Protein AF-A0A978TI75-F1 (afdb_monomer_lite)

Sequence (143 aa):
MVERLVSRQGTFMVGRLWVGAIASWILGGALGSVAQAQDVCTYNPDLGPNPLGMRAFITLTETTAGTTVLFEQLPTLVGGAAEQPVTLTIYREMIFYGLGVQATREFLAAHADYYQELVGYPDPEGFGPVDAVLSCSAESPLP

Foldseek 3Di:
DDDDDDDDDDDDDDDDDDPDDDDDDDDPDPPPPPPFFKKKKWFDVVLDDAPLDDFWIWMWIQDPQAIKIKIWGHWDWDDDPVDDIDTDIDIAIDGDGPYHPVRVLVVQVVCQVVQCVRSVHDDPVTCVVVSSRMDIDRDDPDD

Structure (mmCIF, N/CA/C/O backbone):
data_AF-A0A978TI75-F1
#
_entry.id   AF-A0A978TI75-F1
#
loop_
_atom_site.group_PDB
_atom_site.id
_atom_site.type_symbol
_atom_site.label_atom_id
_atom_site.label_alt_id
_atom_site.label_comp_id
_atom_site.label_asym_id
_atom_site.label_entity_id
_atom_site.label_seq_id
_atom_site.pdbx_PDB_ins_code
_atom_site.Cartn_x
_atom_site.Cartn_y
_atom_site.Cartn_z
_atom_site.occupancy
_atom_site.B_iso_or_equiv
_atom_site.auth_seq_id
_atom_site.auth_comp_id
_atom_site.auth_asym_id
_atom_site.auth_atom_id
_atom_site.pdbx_PDB_model_num
ATOM 1 N N . MET A 1 1 ? -58.275 -27.293 -2.514 1.00 46.84 1 MET A N 1
ATOM 2 C CA . MET A 1 1 ? -57.626 -27.450 -1.195 1.00 46.84 1 MET A CA 1
ATOM 3 C C . MET A 1 1 ? -57.537 -26.046 -0.603 1.00 46.84 1 MET A C 1
ATOM 5 O O . MET A 1 1 ? -56.760 -25.275 -1.132 1.00 46.84 1 MET A O 1
ATOM 9 N N . VAL A 1 2 ? -58.414 -25.524 0.268 1.00 42.72 2 VAL A N 1
ATOM 10 C CA . VAL A 1 2 ? -58.998 -26.060 1.523 1.00 42.72 2 VAL A CA 1
ATOM 11 C C . VAL A 1 2 ? -57.859 -26.688 2.336 1.00 42.72 2 VAL A C 1
ATOM 13 O O . VAL A 1 2 ? -57.300 -27.667 1.864 1.00 42.72 2 VAL A O 1
ATOM 16 N N . GLU A 1 3 ? -57.373 -26.123 3.450 1.00 38.44 3 GLU A N 1
ATOM 17 C CA . GLU A 1 3 ? -58.126 -25.873 4.685 1.00 38.44 3 GLU A CA 1
ATOM 18 C C . GLU A 1 3 ? -57.293 -25.099 5.755 1.00 38.44 3 GLU A C 1
ATOM 20 O O . GLU A 1 3 ? -56.109 -25.384 5.873 1.00 38.44 3 GLU A O 1
ATOM 25 N N . ARG A 1 4 ? -57.949 -24.184 6.517 1.00 47.84 4 ARG A N 1
ATOM 26 C CA . ARG A 1 4 ? -57.883 -23.873 7.990 1.00 47.84 4 ARG A CA 1
ATOM 27 C C . ARG A 1 4 ? -56.514 -23.722 8.718 1.00 47.84 4 ARG A C 1
ATOM 29 O O . ARG A 1 4 ? -55.554 -24.380 8.380 1.00 47.84 4 ARG A O 1
ATOM 36 N N . LEU A 1 5 ? -56.326 -23.018 9.847 1.00 50.88 5 LEU A N 1
ATOM 37 C CA . LEU A 1 5 ? -57.040 -22.092 10.755 1.00 50.88 5 LEU A CA 1
ATOM 38 C C . LEU A 1 5 ? -56.029 -21.709 11.878 1.00 50.88 5 LEU A C 1
ATOM 40 O O . LEU A 1 5 ? -54.996 -22.356 12.018 1.00 50.88 5 LEU A O 1
ATOM 44 N N . VAL A 1 6 ? -56.456 -20.802 12.773 1.00 52.59 6 VAL A N 1
ATOM 45 C CA . VAL A 1 6 ? -56.031 -20.630 14.189 1.00 52.59 6 VAL A CA 1
ATOM 46 C C . VAL A 1 6 ? -54.869 -19.639 14.384 1.00 52.59 6 VAL A C 1
ATOM 48 O O . VAL A 1 6 ? -53.717 -19.946 14.130 1.00 52.59 6 VAL A O 1
ATOM 51 N N . SER A 1 7 ? -55.130 -18.363 14.692 1.00 50.19 7 SER A N 1
ATOM 52 C CA . SER A 1 7 ? -55.627 -17.795 15.967 1.00 50.19 7 SER A CA 1
ATOM 53 C C . SER A 1 7 ? -54.655 -17.949 17.140 1.00 50.19 7 SER A C 1
ATOM 55 O O . SER A 1 7 ? -54.567 -19.008 17.753 1.00 50.19 7 SER A O 1
ATOM 57 N N . ARG A 1 8 ? -54.027 -16.838 17.538 1.00 55.25 8 ARG A N 1
ATOM 58 C CA . ARG A 1 8 ? -53.815 -16.528 18.956 1.00 55.25 8 ARG A CA 1
ATOM 59 C C . ARG A 1 8 ? -53.763 -15.018 19.161 1.00 55.25 8 ARG A C 1
ATOM 61 O O . ARG A 1 8 ? -52.828 -14.340 18.754 1.00 55.25 8 ARG A O 1
ATOM 68 N N . GLN A 1 9 ? -54.825 -14.526 19.790 1.00 51.22 9 GLN A N 1
ATOM 69 C CA . GLN A 1 9 ? -54.861 -13.253 20.491 1.00 51.22 9 GLN A CA 1
ATOM 70 C C . GLN A 1 9 ? -53.898 -13.292 21.683 1.00 51.22 9 GLN A C 1
ATOM 72 O O . GLN A 1 9 ? -53.776 -14.315 22.358 1.00 51.22 9 GLN A O 1
ATOM 77 N N . GLY A 1 10 ? -53.277 -12.150 21.960 1.00 45.97 10 GLY A N 1
ATOM 78 C CA . GLY A 1 10 ? -52.500 -11.882 23.164 1.00 45.97 10 GLY A CA 1
ATOM 79 C C . GLY A 1 10 ? -52.575 -10.398 23.500 1.00 45.97 10 GLY A C 1
ATOM 80 O O . GLY A 1 10 ? -51.684 -9.632 23.161 1.00 45.97 10 GLY A O 1
ATOM 81 N N . THR A 1 11 ? -53.697 -10.011 24.101 1.00 49.22 11 THR A N 1
ATOM 82 C CA . THR A 1 11 ? -53.950 -8.740 24.800 1.00 49.22 11 THR A CA 1
ATOM 83 C C . THR A 1 11 ? -53.079 -8.633 26.065 1.00 49.22 11 THR A C 1
ATOM 85 O O . THR A 1 11 ? -52.618 -9.668 26.538 1.00 49.22 11 THR A O 1
ATOM 88 N N . PHE A 1 12 ? -52.989 -7.417 26.639 1.00 41.19 12 PHE A N 1
ATOM 89 C CA . PHE A 1 12 ? -52.447 -6.981 27.955 1.00 41.19 12 PHE A CA 1
ATOM 90 C C . PHE A 1 12 ? -51.089 -6.247 27.850 1.00 41.19 12 PHE A C 1
ATOM 92 O O . PHE A 1 12 ? -50.184 -6.737 27.201 1.00 41.19 12 PHE A O 1
ATOM 99 N N . MET A 1 13 ? -50.835 -5.065 28.428 1.00 41.03 13 MET A N 1
ATOM 100 C CA . MET A 1 13 ? -51.541 -4.216 29.394 1.00 41.03 13 MET A CA 1
ATOM 101 C C . MET A 1 13 ? -51.239 -2.738 29.122 1.00 41.03 13 MET A C 1
ATOM 103 O O . MET A 1 13 ? -50.124 -2.353 28.784 1.00 41.03 13 MET A O 1
ATOM 107 N N . VAL A 1 14 ? -52.257 -1.922 29.373 1.00 48.59 14 VAL A N 1
ATOM 108 C CA . VAL A 1 14 ? -52.191 -0.481 29.607 1.00 48.59 14 VAL A CA 1
ATOM 109 C C . VAL A 1 14 ? -51.529 -0.221 30.964 1.00 48.59 14 VAL A C 1
ATOM 111 O O . VAL A 1 14 ? -51.863 -0.891 31.938 1.00 48.59 14 VAL A O 1
ATOM 114 N N . GLY A 1 15 ? -50.701 0.822 31.056 1.00 39.47 15 GLY A N 1
ATOM 115 C CA . GLY A 1 15 ? -50.556 1.574 32.305 1.00 39.47 15 GLY A CA 1
ATOM 116 C C . GLY A 1 15 ? -49.127 1.813 32.777 1.00 39.47 15 GLY A C 1
ATOM 117 O O . GLY A 1 15 ? -48.525 0.959 33.414 1.00 39.47 15 GLY A O 1
ATOM 118 N N . ARG A 1 16 ? -48.648 3.046 32.601 1.00 47.28 16 ARG A N 1
ATOM 119 C CA . ARG A 1 16 ? -48.525 4.040 33.686 1.00 47.28 16 ARG A CA 1
ATOM 120 C C . ARG A 1 16 ? -47.673 5.209 33.198 1.00 47.28 16 ARG A C 1
ATOM 122 O O . ARG A 1 16 ? -46.467 5.079 33.023 1.00 47.28 16 ARG A O 1
ATOM 129 N N . LEU A 1 17 ? -48.323 6.364 33.042 1.00 44.59 17 LEU A N 1
ATOM 130 C CA . LEU A 1 17 ? -47.648 7.653 33.119 1.00 44.59 17 LEU A CA 1
ATOM 131 C C . LEU A 1 17 ? -46.986 7.759 34.497 1.00 44.59 17 LEU A C 1
ATOM 133 O O . LEU A 1 17 ? -47.676 7.735 35.515 1.00 44.59 17 LEU A O 1
ATOM 137 N N . TRP A 1 18 ? -45.669 7.925 34.512 1.00 43.59 18 TRP A N 1
ATOM 138 C CA . TRP A 1 18 ? -44.958 8.551 35.617 1.00 43.59 18 TRP A CA 1
ATOM 139 C C . TRP A 1 18 ? -44.464 9.908 35.129 1.00 43.59 18 TRP A C 1
ATOM 141 O O . TRP A 1 18 ? -43.503 10.004 34.372 1.00 43.59 18 TRP A O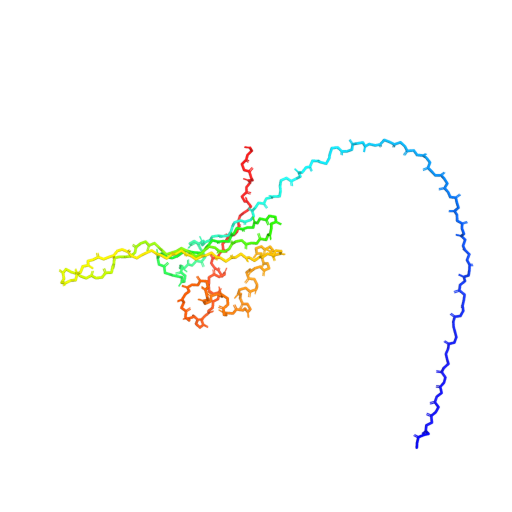 1
ATOM 151 N N . VAL A 1 19 ? -45.160 10.963 35.554 1.00 48.91 19 VAL A N 1
ATOM 152 C CA . VAL A 1 19 ? -44.649 12.333 35.505 1.00 48.91 19 VAL A CA 1
ATOM 153 C C . VAL A 1 19 ? -43.714 12.472 36.703 1.00 48.91 19 VAL A C 1
ATOM 155 O O . VAL A 1 19 ? -44.149 12.750 37.816 1.00 48.91 19 VAL A O 1
ATOM 158 N N . GLY A 1 20 ? -42.435 12.178 36.484 1.00 42.88 20 GLY A N 1
ATOM 159 C CA . GLY A 1 20 ? -41.361 12.421 37.441 1.00 42.88 20 GLY A CA 1
ATOM 160 C C . GLY A 1 20 ? -40.553 13.630 36.997 1.00 42.88 20 GLY A C 1
ATOM 161 O O . GLY A 1 20 ? -39.662 13.504 36.163 1.00 42.88 20 GLY A O 1
ATOM 162 N N . ALA A 1 21 ? -40.875 14.802 37.540 1.00 49.94 21 ALA A N 1
ATOM 163 C CA . ALA A 1 21 ? -40.006 15.965 37.466 1.00 49.94 21 ALA A CA 1
ATOM 164 C C . ALA A 1 21 ? -38.770 15.705 38.341 1.00 49.94 21 ALA A C 1
ATOM 166 O O . ALA A 1 21 ? -38.883 15.634 39.563 1.00 49.94 21 ALA A O 1
ATOM 167 N N . ILE A 1 22 ? -37.599 15.567 37.716 1.00 57.12 22 ILE A N 1
ATOM 168 C CA . ILE A 1 22 ? -36.307 15.596 38.405 1.00 57.12 22 ILE A CA 1
ATOM 169 C C . ILE A 1 22 ? -35.533 16.783 37.844 1.00 57.12 22 ILE A C 1
ATOM 171 O O . ILE A 1 22 ? -34.943 16.728 36.769 1.00 57.12 22 ILE A O 1
ATOM 175 N N . ALA A 1 23 ? -35.580 17.885 38.583 1.00 48.91 23 ALA A N 1
ATOM 176 C CA . ALA A 1 23 ? -34.587 18.938 38.488 1.00 48.91 23 ALA A CA 1
ATOM 177 C C . ALA A 1 23 ? -33.337 18.478 39.250 1.00 48.91 23 ALA A C 1
ATOM 179 O O . ALA A 1 23 ? -33.468 18.122 40.420 1.00 48.91 23 ALA A O 1
ATOM 180 N N . SER A 1 24 ? -32.152 18.502 38.628 1.00 48.09 24 SER A N 1
ATOM 181 C CA . SER A 1 24 ? -30.874 18.789 39.307 1.00 48.09 24 SER A CA 1
ATOM 182 C C . SER A 1 24 ? -29.670 18.793 38.356 1.00 48.09 24 SER A C 1
ATOM 184 O O . SER A 1 24 ? -29.281 17.762 37.826 1.00 48.09 24 SER A O 1
ATOM 186 N N . TRP A 1 25 ? -29.112 19.997 38.203 1.00 42.75 25 TRP A N 1
ATOM 187 C CA . TRP A 1 25 ? -27.727 20.385 38.507 1.00 42.75 25 TRP A CA 1
ATOM 188 C C . TRP A 1 25 ? -26.523 19.657 37.871 1.00 42.75 25 TRP A C 1
ATOM 190 O O . TRP A 1 25 ? -26.215 18.521 38.196 1.00 42.75 25 TRP A O 1
ATOM 200 N N . ILE A 1 26 ? -25.753 20.490 37.147 1.00 50.56 26 ILE A N 1
ATOM 201 C CA . ILE A 1 26 ? -24.280 20.563 37.059 1.00 50.56 26 ILE A CA 1
ATOM 202 C C . ILE A 1 26 ? -23.596 19.366 36.389 1.00 50.56 26 ILE A C 1
ATOM 204 O O . ILE A 1 26 ? -23.508 18.286 36.949 1.00 50.56 26 ILE A O 1
ATOM 208 N N . LEU A 1 27 ? -22.987 19.626 35.232 1.00 53.66 27 LEU A N 1
ATOM 209 C CA . LEU A 1 27 ? -21.536 19.529 35.013 1.00 53.66 27 LEU A CA 1
ATOM 210 C C . LEU A 1 27 ? -21.290 19.772 33.527 1.00 53.66 27 LEU A C 1
ATOM 212 O O . LEU A 1 27 ? -21.524 18.910 32.685 1.00 53.66 27 LEU A O 1
ATOM 216 N N . GLY A 1 28 ? -20.815 20.982 33.218 1.00 47.19 28 GLY A N 1
ATOM 217 C CA . GLY A 1 28 ? -20.075 21.236 31.992 1.00 47.19 28 GLY A CA 1
ATOM 218 C C . GLY A 1 28 ? -18.816 20.381 32.022 1.00 47.19 28 GLY A C 1
ATOM 219 O O . GLY A 1 28 ? -17.769 20.823 32.485 1.00 47.19 28 GLY A O 1
ATOM 220 N N . GLY A 1 29 ? -18.945 19.126 31.603 1.00 51.53 29 GLY A N 1
ATOM 221 C CA . GLY A 1 29 ? -17.810 18.296 31.262 1.00 51.53 29 GLY A CA 1
ATOM 222 C C . GLY A 1 29 ? -17.168 18.920 30.038 1.00 51.53 29 GLY A C 1
ATOM 223 O O . GLY A 1 29 ? -17.788 18.979 28.977 1.00 51.53 29 GLY A O 1
ATOM 224 N N . ALA A 1 30 ? -15.945 19.420 30.194 1.00 54.94 30 ALA A N 1
ATOM 225 C CA . ALA A 1 30 ? -15.076 19.632 29.056 1.00 54.94 30 ALA A CA 1
ATOM 226 C C . ALA A 1 30 ? -15.033 18.304 28.290 1.00 54.94 30 ALA A C 1
ATOM 228 O O . ALA A 1 30 ? -14.535 17.304 28.808 1.00 54.94 30 ALA A O 1
ATOM 229 N N . LEU A 1 31 ? -15.623 18.281 27.094 1.00 54.53 31 LEU A N 1
ATOM 230 C CA . LEU A 1 31 ? -15.411 17.216 26.127 1.00 54.53 31 LEU A CA 1
ATOM 231 C C . LEU A 1 31 ? -13.937 17.307 25.738 1.00 54.53 31 LEU A C 1
ATOM 233 O O . LEU A 1 31 ? -13.56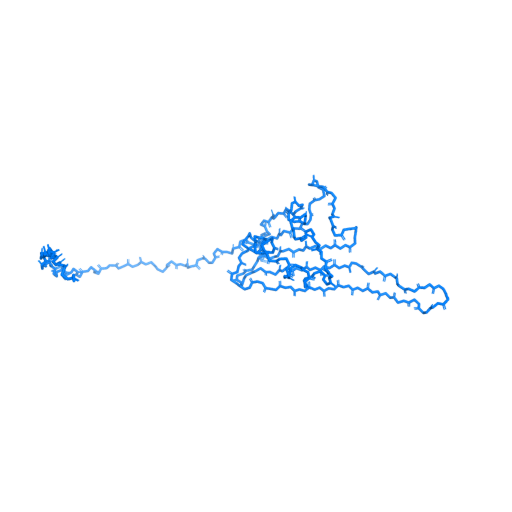4 18.037 24.824 1.00 54.53 31 LEU A O 1
ATOM 237 N N . GLY A 1 32 ? -13.081 16.641 26.510 1.00 47.4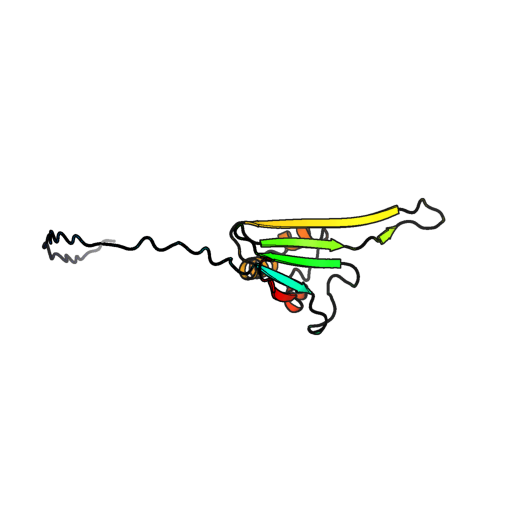7 32 GLY A N 1
ATOM 238 C CA . GLY A 1 32 ? -11.724 16.369 26.086 1.00 47.47 32 GLY A CA 1
ATOM 239 C C . GLY A 1 32 ? -11.828 15.500 24.844 1.00 47.47 32 GLY A C 1
ATOM 240 O O . GLY A 1 32 ? -12.222 14.339 24.946 1.00 47.47 32 GLY A O 1
ATOM 241 N N . SER A 1 33 ? -11.527 16.068 23.676 1.00 55.00 33 SER A N 1
ATOM 242 C CA . SER A 1 33 ? -11.231 15.268 22.493 1.00 55.00 33 SER A CA 1
ATOM 243 C C . SER A 1 33 ? -10.057 14.370 22.852 1.00 55.00 33 SER A C 1
ATOM 245 O O . SER A 1 33 ? -8.923 14.831 22.953 1.00 55.00 33 SER A O 1
ATOM 247 N N . VAL A 1 34 ? -10.335 13.089 23.079 1.00 54.62 34 VAL A N 1
ATOM 248 C CA . VAL A 1 34 ? -9.317 12.051 22.971 1.00 54.62 34 VAL A CA 1
ATOM 249 C C . VAL A 1 34 ? -8.835 12.119 21.528 1.00 54.62 34 VAL A C 1
ATOM 251 O O . VAL A 1 34 ? -9.580 11.788 20.606 1.00 54.62 34 VAL A O 1
ATOM 254 N N . ALA A 1 35 ? -7.626 12.643 21.328 1.00 55.97 35 ALA A N 1
ATOM 255 C CA . ALA A 1 35 ? -6.939 12.515 20.058 1.00 55.97 35 ALA A CA 1
ATOM 256 C C . ALA A 1 35 ? -6.858 11.011 19.773 1.00 55.97 35 ALA A C 1
ATOM 2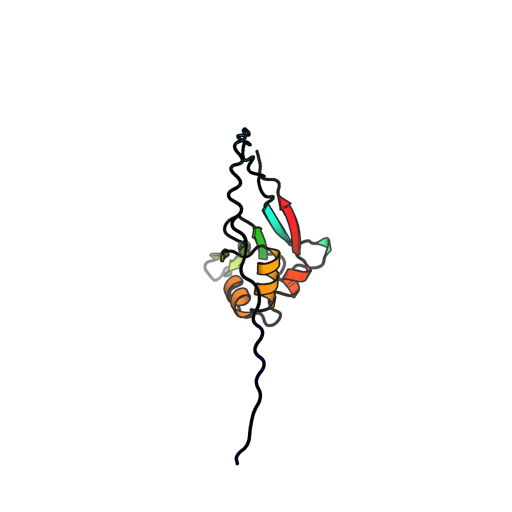58 O O . ALA A 1 35 ? -6.224 10.269 20.524 1.00 55.97 35 ALA A O 1
ATOM 259 N N . GLN A 1 36 ? -7.622 10.545 18.786 1.00 56.97 36 GLN A N 1
ATOM 260 C CA . GLN A 1 36 ? -7.604 9.138 18.425 1.00 56.97 36 GLN A CA 1
ATOM 261 C C . GLN A 1 36 ? -6.243 8.856 17.800 1.00 56.97 36 GLN A C 1
ATOM 263 O O . GLN A 1 36 ? -5.801 9.599 16.922 1.00 56.97 36 GLN A O 1
ATOM 268 N N . ALA A 1 37 ? -5.561 7.839 18.321 1.00 63.09 37 ALA A N 1
ATOM 269 C CA . ALA A 1 37 ? -4.332 7.347 17.725 1.00 63.09 37 ALA A CA 1
ATOM 270 C C . ALA A 1 37 ? -4.594 7.015 16.250 1.00 63.09 37 ALA A C 1
ATOM 272 O O . ALA A 1 37 ? -5.634 6.440 15.928 1.00 63.09 37 ALA A O 1
ATOM 273 N N . GLN A 1 38 ? -3.691 7.440 15.370 1.00 73.62 38 GLN A N 1
ATOM 274 C CA . GLN A 1 38 ? -3.771 7.119 13.950 1.00 73.62 38 GLN A CA 1
ATOM 275 C C . GLN A 1 38 ? -3.002 5.826 13.734 1.00 73.62 38 GLN A C 1
ATOM 277 O O . GLN A 1 38 ? -1.799 5.780 13.979 1.00 73.62 38 GLN A O 1
ATOM 282 N N . ASP A 1 39 ? -3.683 4.772 13.302 1.00 90.25 39 ASP A N 1
ATOM 283 C CA . ASP A 1 39 ? -3.002 3.525 12.984 1.00 90.25 39 ASP A CA 1
ATOM 284 C C . ASP A 1 39 ? -2.327 3.654 11.619 1.00 90.25 39 ASP A C 1
ATOM 286 O O . ASP A 1 39 ? -2.967 3.954 10.608 1.00 90.25 39 ASP A O 1
ATOM 290 N N . VAL A 1 40 ? -1.015 3.432 11.596 1.00 95.69 40 VAL A N 1
ATOM 291 C CA . VAL A 1 40 ? -0.217 3.392 10.371 1.00 95.69 40 VAL A CA 1
ATOM 292 C C . VAL A 1 40 ? 0.306 1.977 10.189 1.00 95.69 40 VAL A C 1
ATOM 294 O O . VAL A 1 40 ? 1.007 1.463 11.061 1.00 95.69 40 VAL A O 1
ATOM 297 N N . CYS A 1 41 ? -0.015 1.343 9.061 1.00 97.00 41 CYS A N 1
ATOM 298 C CA . CYS A 1 41 ? 0.556 0.054 8.683 1.00 97.00 41 CYS A CA 1
ATOM 299 C C . CYS A 1 41 ? 1.567 0.218 7.560 1.00 97.00 41 CYS A C 1
ATOM 301 O O . CYS A 1 41 ? 1.269 0.811 6.522 1.00 97.00 41 CYS A O 1
ATOM 303 N N . THR A 1 42 ? 2.741 -0.372 7.751 1.00 96.94 42 THR A N 1
ATOM 304 C CA . THR A 1 42 ? 3.816 -0.410 6.755 1.00 96.94 42 THR A CA 1
ATOM 305 C C . THR A 1 42 ? 4.421 -1.807 6.682 1.00 96.94 42 THR A C 1
ATOM 307 O O . THR A 1 42 ? 4.179 -2.656 7.545 1.00 96.94 42 THR A O 1
ATOM 310 N N . TYR A 1 43 ? 5.188 -2.061 5.623 1.00 96.81 43 TYR A N 1
ATOM 311 C CA . TYR A 1 43 ? 5.944 -3.300 5.471 1.00 96.81 43 TYR A CA 1
ATOM 312 C C . TYR A 1 43 ? 6.889 -3.529 6.659 1.00 96.81 43 TYR A C 1
ATOM 314 O O . TYR A 1 43 ? 7.703 -2.666 6.993 1.00 96.81 43 TYR A O 1
ATOM 322 N N . ASN A 1 44 ? 6.812 -4.721 7.249 1.00 96.19 44 ASN A N 1
ATOM 323 C CA . ASN A 1 44 ? 7.710 -5.179 8.295 1.00 96.19 44 ASN A CA 1
ATOM 324 C C . ASN A 1 44 ? 8.698 -6.221 7.731 1.00 96.19 44 ASN A C 1
ATOM 326 O O . ASN A 1 44 ? 8.284 -7.344 7.426 1.00 96.19 44 ASN A O 1
ATOM 330 N N . PRO A 1 45 ? 10.003 -5.902 7.642 1.00 95.00 45 PRO A N 1
ATOM 331 C CA . PRO A 1 45 ? 11.005 -6.818 7.098 1.00 95.00 45 PRO A CA 1
ATOM 332 C C . PRO A 1 45 ? 11.228 -8.077 7.942 1.00 95.00 45 PRO A C 1
ATOM 334 O O . PRO A 1 45 ? 11.760 -9.060 7.427 1.00 95.00 45 PRO A O 1
ATOM 337 N N . ASP A 1 46 ? 10.812 -8.078 9.208 1.00 97.56 46 ASP A N 1
ATOM 338 C CA . ASP A 1 46 ? 10.940 -9.240 10.088 1.00 97.56 46 ASP A CA 1
ATOM 339 C C . ASP A 1 46 ? 9.891 -10.324 9.778 1.00 97.56 46 ASP A C 1
ATOM 341 O O . ASP A 1 46 ? 10.053 -11.474 10.188 1.00 97.56 46 ASP A O 1
ATOM 345 N N . LEU A 1 47 ? 8.822 -9.980 9.046 1.00 95.81 47 LEU A N 1
ATOM 346 C CA . LEU A 1 47 ? 7.734 -10.901 8.687 1.00 95.81 47 LEU A CA 1
ATOM 347 C C . LEU A 1 47 ? 7.964 -11.637 7.360 1.00 95.81 47 LEU A C 1
ATOM 349 O O . LEU A 1 47 ? 7.220 -12.562 7.037 1.00 95.81 47 LEU A O 1
ATOM 353 N N . GLY A 1 48 ? 8.995 -11.267 6.598 1.00 96.06 48 GLY A N 1
ATOM 354 C CA . GLY A 1 48 ? 9.320 -11.886 5.316 1.00 96.06 48 GLY A CA 1
ATOM 355 C C . GLY A 1 48 ? 9.742 -10.869 4.256 1.00 96.06 48 GLY A C 1
ATOM 356 O O . GLY A 1 48 ? 9.833 -9.681 4.547 1.00 96.06 48 GLY A O 1
ATOM 357 N N . PRO A 1 49 ? 10.034 -11.321 3.023 1.00 96.31 49 PRO A N 1
ATOM 358 C CA . PRO A 1 49 ? 10.389 -10.430 1.923 1.00 96.31 49 PRO A CA 1
ATOM 359 C C . PRO A 1 49 ? 9.192 -9.584 1.471 1.00 96.31 49 PRO A C 1
ATOM 361 O O . PRO A 1 49 ? 8.057 -10.049 1.504 1.00 96.31 49 PRO A O 1
ATOM 364 N N . ASN A 1 50 ? 9.455 -8.373 0.970 1.00 96.19 50 ASN A N 1
ATOM 365 C CA . ASN A 1 50 ? 8.422 -7.516 0.390 1.00 96.19 50 ASN A CA 1
ATOM 366 C C . ASN A 1 50 ? 7.898 -8.112 -0.937 1.00 96.19 50 ASN A C 1
ATOM 368 O O . ASN A 1 50 ? 8.664 -8.156 -1.909 1.00 96.19 50 ASN A O 1
ATOM 372 N N . PRO A 1 51 ? 6.617 -8.521 -1.019 1.00 96.31 51 PRO A N 1
ATOM 373 C CA . PRO A 1 51 ? 6.057 -9.121 -2.228 1.00 96.31 51 PRO A CA 1
ATOM 374 C C . PRO A 1 51 ? 5.917 -8.122 -3.385 1.00 96.31 51 PRO A C 1
ATOM 376 O O . PRO A 1 51 ? 5.921 -8.529 -4.540 1.00 96.31 51 PRO A O 1
ATOM 379 N N . LEU A 1 52 ? 5.915 -6.812 -3.108 1.00 95.31 52 LEU A N 1
ATOM 380 C CA . LEU A 1 52 ? 5.940 -5.757 -4.133 1.00 95.31 52 LEU A CA 1
ATOM 381 C C . LEU A 1 52 ? 7.344 -5.547 -4.740 1.00 95.31 52 LEU A C 1
ATOM 383 O O . LEU A 1 52 ? 7.542 -4.710 -5.622 1.00 95.31 52 LEU A O 1
ATOM 387 N N . GLY A 1 53 ? 8.346 -6.281 -4.249 1.00 94.06 53 GLY A N 1
ATOM 388 C CA . GLY A 1 53 ? 9.747 -6.132 -4.620 1.00 94.06 53 GLY A CA 1
ATOM 389 C C . GLY A 1 53 ? 10.481 -5.052 -3.821 1.00 94.06 53 GLY A C 1
ATOM 390 O O . GLY A 1 53 ? 9.948 -4.397 -2.933 1.00 94.06 53 GLY A O 1
ATOM 391 N N . MET A 1 54 ? 11.763 -4.847 -4.134 1.00 91.50 54 MET A N 1
ATOM 392 C CA . MET A 1 54 ? 12.651 -4.003 -3.312 1.00 91.50 54 MET A CA 1
ATOM 393 C C . MET A 1 54 ? 12.419 -2.489 -3.447 1.00 91.50 54 MET A C 1
ATOM 395 O O . MET A 1 54 ? 13.112 -1.703 -2.804 1.00 91.50 54 MET A O 1
ATOM 399 N N . ARG A 1 55 ? 11.530 -2.060 -4.347 1.00 93.31 55 ARG A N 1
ATOM 400 C CA . ARG A 1 55 ? 11.389 -0.651 -4.747 1.00 93.31 55 ARG A CA 1
ATOM 401 C C . ARG A 1 55 ? 9.967 -0.126 -4.665 1.00 93.31 55 ARG A C 1
ATOM 403 O O . ARG A 1 55 ? 9.746 1.000 -5.096 1.00 93.31 55 ARG A O 1
ATOM 410 N N . ALA A 1 56 ? 9.034 -0.923 -4.175 1.00 96.50 56 ALA A N 1
ATOM 411 C CA . ALA A 1 56 ? 7.644 -0.531 -4.073 1.00 96.50 56 ALA A CA 1
ATOM 412 C C . ALA A 1 56 ? 7.145 -0.769 -2.653 1.00 96.50 56 ALA A C 1
ATOM 414 O O . ALA A 1 56 ? 7.520 -1.750 -2.013 1.00 96.50 56 ALA A O 1
ATOM 415 N N . PHE A 1 57 ? 6.326 0.148 -2.159 1.00 96.00 57 PHE A N 1
ATOM 416 C CA . PHE A 1 57 ? 5.846 0.161 -0.787 1.00 96.00 57 PHE A CA 1
ATOM 417 C C . PHE A 1 57 ? 4.353 0.451 -0.774 1.00 96.00 57 PHE A C 1
ATOM 419 O O . PHE A 1 57 ? 3.854 1.216 -1.601 1.00 96.00 57 PHE A O 1
ATOM 426 N N . ILE A 1 58 ? 3.663 -0.164 0.183 1.00 97.56 58 ILE A N 1
ATOM 427 C CA . ILE A 1 58 ? 2.287 0.168 0.527 1.00 97.56 58 ILE A CA 1
ATOM 428 C C . ILE A 1 58 ? 2.256 0.646 1.974 1.00 97.56 58 ILE A C 1
ATOM 430 O O . ILE A 1 58 ? 2.794 -0.019 2.863 1.00 97.56 58 ILE A O 1
ATOM 434 N N . THR A 1 59 ? 1.603 1.783 2.185 1.00 97.94 59 THR A N 1
ATOM 435 C CA . THR A 1 59 ? 1.341 2.363 3.502 1.00 97.94 59 THR A CA 1
ATOM 436 C C . THR A 1 59 ? -0.157 2.552 3.662 1.00 97.94 59 THR A C 1
ATOM 438 O O . THR A 1 59 ? -0.808 3.097 2.773 1.00 97.94 59 THR A O 1
ATOM 441 N N . LEU A 1 60 ? -0.709 2.105 4.787 1.00 98.19 60 LEU A N 1
ATOM 442 C CA . LEU A 1 60 ? -2.092 2.380 5.163 1.00 98.19 60 LEU A CA 1
ATOM 443 C C . LEU A 1 60 ? -2.077 3.347 6.338 1.00 98.19 60 LEU A C 1
ATOM 445 O O . LEU A 1 60 ? -1.392 3.083 7.321 1.00 98.19 60 LEU A O 1
ATOM 449 N N . THR A 1 61 ? -2.849 4.421 6.248 1.00 97.06 61 THR A N 1
ATOM 450 C CA . THR A 1 61 ? -2.972 5.427 7.306 1.00 97.06 61 THR A CA 1
ATOM 451 C C . THR A 1 61 ? -4.441 5.601 7.656 1.00 97.06 61 THR A C 1
ATOM 453 O O . THR A 1 61 ? -5.235 6.018 6.807 1.00 97.06 61 THR A O 1
ATOM 456 N N . GLU A 1 62 ? -4.812 5.304 8.900 1.00 95.00 62 GLU A N 1
ATOM 457 C CA . GLU A 1 62 ? -6.149 5.586 9.412 1.00 95.00 62 GLU A CA 1
ATOM 458 C C . GLU A 1 62 ? -6.293 7.060 9.793 1.00 95.00 62 GLU A C 1
ATOM 460 O O . GLU A 1 62 ? -5.454 7.651 10.473 1.00 95.00 62 GLU A O 1
ATOM 465 N N . THR A 1 63 ? -7.407 7.654 9.388 1.00 91.69 63 THR A N 1
ATOM 466 C CA . THR A 1 63 ? -7.832 8.997 9.779 1.00 91.69 63 THR A CA 1
ATOM 467 C C . THR A 1 63 ? -9.285 8.955 10.241 1.00 91.69 63 THR A C 1
ATOM 469 O O . THR A 1 63 ? -9.997 7.972 10.049 1.00 91.69 63 THR A O 1
ATOM 472 N N . THR A 1 64 ? -9.790 10.069 10.770 1.00 90.81 64 THR A N 1
ATOM 473 C CA . THR A 1 64 ? -11.212 10.183 11.134 1.00 90.81 64 THR A CA 1
ATOM 474 C C . THR A 1 64 ? -12.167 10.062 9.940 1.00 90.81 64 THR A C 1
ATOM 476 O O . THR A 1 64 ? -13.352 9.802 10.139 1.00 90.81 64 THR A O 1
ATOM 479 N N . ALA A 1 65 ? -11.683 10.249 8.707 1.00 92.94 65 ALA A N 1
ATOM 480 C CA . ALA A 1 65 ? -12.480 10.112 7.489 1.00 92.94 65 ALA A CA 1
ATOM 481 C C . ALA A 1 65 ? -12.496 8.676 6.927 1.00 92.94 65 ALA A C 1
ATOM 483 O O . ALA A 1 65 ? -13.287 8.386 6.026 1.00 92.94 65 ALA A O 1
ATOM 484 N N . GLY A 1 66 ? -11.647 7.785 7.444 1.00 96.19 66 GLY A N 1
ATOM 485 C CA . GLY A 1 66 ? -11.397 6.447 6.913 1.00 96.19 66 GLY A CA 1
ATOM 486 C C . GLY A 1 66 ? -9.906 6.203 6.681 1.00 96.19 66 GLY A C 1
ATOM 487 O O . GLY A 1 66 ? -9.065 6.879 7.274 1.00 96.19 66 GLY A O 1
ATOM 488 N N . THR A 1 67 ? -9.576 5.265 5.798 1.00 97.81 67 THR A N 1
ATOM 489 C CA . THR A 1 67 ? -8.192 4.830 5.561 1.00 97.81 67 THR A CA 1
ATOM 490 C C . THR A 1 67 ? -7.679 5.296 4.210 1.00 97.81 67 THR A C 1
ATOM 492 O O . THR A 1 67 ? -8.310 5.046 3.183 1.00 97.81 67 THR A O 1
ATOM 495 N N . THR A 1 68 ? -6.503 5.913 4.195 1.00 98.19 68 THR A N 1
ATOM 496 C CA . THR A 1 68 ? -5.753 6.173 2.965 1.00 98.19 68 THR A CA 1
ATOM 497 C C . THR A 1 68 ? -4.761 5.044 2.740 1.00 98.19 68 THR A C 1
ATOM 499 O O . THR A 1 68 ? -3.974 4.723 3.627 1.00 98.19 68 THR A O 1
ATOM 502 N N . VAL A 1 69 ? -4.785 4.456 1.549 1.00 98.44 69 VAL A N 1
ATOM 503 C CA . VAL A 1 69 ? -3.822 3.455 1.096 1.00 98.44 69 VAL A CA 1
ATOM 504 C C . VAL A 1 69 ? -2.953 4.088 0.025 1.00 98.44 69 VAL A C 1
ATOM 506 O O . VAL A 1 69 ? -3.434 4.471 -1.042 1.00 98.44 69 VAL A O 1
ATOM 509 N N . LEU A 1 70 ? -1.669 4.202 0.327 1.00 98.31 70 LEU A N 1
ATOM 510 C CA . LEU A 1 70 ? -0.669 4.769 -0.553 1.00 98.31 70 LEU A CA 1
ATOM 511 C C . LEU A 1 70 ? 0.201 3.658 -1.135 1.00 98.31 70 LEU A C 1
ATOM 513 O O . LEU A 1 70 ? 0.847 2.936 -0.383 1.00 98.31 70 LEU A O 1
ATOM 517 N N . PHE A 1 71 ? 0.258 3.568 -2.462 1.00 98.38 71 PHE A N 1
ATOM 518 C CA . PHE A 1 71 ? 1.243 2.790 -3.203 1.00 98.38 71 PHE A CA 1
ATOM 519 C C . PHE A 1 71 ? 2.290 3.721 -3.821 1.00 98.38 71 PHE A C 1
ATOM 521 O O . PHE A 1 71 ? 1.969 4.599 -4.627 1.00 98.38 71 PHE A O 1
ATOM 528 N N . GLU A 1 72 ? 3.554 3.502 -3.471 1.00 97.62 72 GLU A N 1
ATOM 529 C CA . GLU A 1 72 ? 4.691 4.243 -4.011 1.00 97.62 72 GLU A CA 1
ATOM 530 C C . GLU A 1 72 ? 5.708 3.278 -4.617 1.00 97.62 72 GLU A C 1
ATOM 532 O O . GLU A 1 72 ? 6.141 2.328 -3.968 1.00 97.62 72 GLU A O 1
ATOM 537 N N . GLN A 1 73 ? 6.145 3.560 -5.844 1.00 96.75 73 GLN A N 1
ATOM 538 C CA . GLN A 1 73 ? 7.288 2.902 -6.462 1.00 96.75 73 GLN A CA 1
ATOM 539 C C . GLN A 1 73 ? 8.420 3.904 -6.678 1.00 96.75 73 GLN A C 1
ATOM 541 O O . GLN A 1 73 ? 8.271 4.902 -7.391 1.00 96.75 73 GLN A O 1
ATOM 546 N N . LEU A 1 74 ? 9.584 3.591 -6.107 1.00 94.88 74 LEU A N 1
ATOM 547 C CA . LEU A 1 74 ? 10.773 4.429 -6.173 1.00 94.88 74 LEU A CA 1
ATOM 548 C C . LEU A 1 74 ? 11.263 4.628 -7.622 1.00 94.88 74 LEU A C 1
ATOM 550 O O . LEU A 1 74 ? 11.161 3.708 -8.441 1.00 94.88 74 LEU A O 1
ATOM 554 N N . PRO A 1 75 ? 11.910 5.770 -7.929 1.00 95.38 75 PRO A N 1
ATOM 555 C CA . PRO A 1 75 ? 12.230 6.173 -9.301 1.00 95.38 75 PRO A CA 1
ATOM 556 C C . PRO A 1 75 ? 13.095 5.175 -10.094 1.00 95.38 75 PRO A C 1
ATOM 558 O O . PRO A 1 75 ? 14.252 4.923 -9.759 1.00 95.38 75 PRO A O 1
ATOM 561 N N . THR A 1 76 ? 12.591 4.623 -11.191 1.00 93.75 76 THR A N 1
ATOM 562 C CA . THR A 1 76 ? 13.315 3.678 -12.064 1.00 93.75 76 THR A CA 1
ATOM 563 C C . THR A 1 76 ? 13.818 4.360 -13.329 1.00 93.75 76 THR A C 1
ATOM 565 O O . THR A 1 76 ? 13.106 5.157 -13.929 1.00 93.75 76 THR A O 1
ATOM 568 N N . LEU A 1 77 ? 15.053 4.062 -13.739 1.00 93.69 77 LEU A N 1
ATOM 569 C CA . LEU A 1 77 ? 15.572 4.513 -15.027 1.00 93.69 77 LEU A CA 1
ATOM 570 C C . LEU A 1 77 ? 15.041 3.587 -16.124 1.00 93.69 77 LEU A C 1
ATOM 572 O O . LEU A 1 77 ? 15.185 2.369 -16.021 1.00 93.69 77 LEU A O 1
ATOM 576 N N . VAL A 1 78 ? 14.457 4.166 -17.164 1.00 92.56 78 VAL A N 1
ATOM 577 C CA . VAL A 1 78 ? 13.963 3.467 -18.351 1.00 92.56 78 VAL A CA 1
ATOM 578 C C . VAL A 1 78 ? 14.666 4.050 -19.577 1.00 92.56 78 VAL A C 1
ATOM 580 O O . VAL A 1 78 ? 14.898 5.257 -19.650 1.00 92.56 78 VAL A O 1
ATOM 583 N N . GLY A 1 79 ? 15.012 3.192 -20.536 1.00 89.19 79 GLY A N 1
ATOM 584 C CA . GLY A 1 79 ? 15.826 3.549 -21.701 1.00 89.19 79 GLY A CA 1
ATOM 585 C C . GLY A 1 79 ? 17.325 3.339 -21.459 1.00 89.19 79 GLY A C 1
ATOM 586 O O . GLY A 1 79 ? 17.826 3.455 -20.339 1.00 89.19 79 GLY A O 1
ATOM 587 N N . GLY A 1 80 ? 18.042 2.964 -22.520 1.00 85.56 80 GLY A N 1
ATOM 588 C CA . GLY A 1 80 ? 19.492 2.729 -22.506 1.00 85.56 80 GLY A CA 1
ATOM 589 C C . GLY A 1 80 ? 20.281 3.847 -23.187 1.00 85.56 80 GLY A C 1
ATOM 590 O O . GLY A 1 80 ? 19.709 4.824 -23.638 1.00 85.56 80 GLY A O 1
ATOM 591 N N . ALA A 1 81 ? 21.599 3.688 -23.339 1.00 81.00 81 ALA 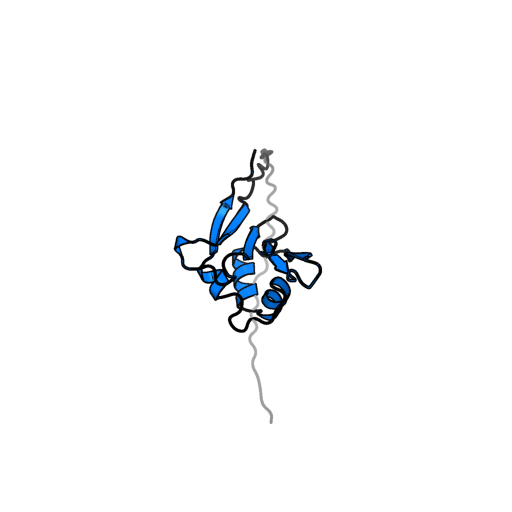A N 1
ATOM 592 C CA . ALA A 1 81 ? 22.461 4.695 -23.982 1.00 81.00 81 ALA A CA 1
ATOM 593 C C . ALA A 1 81 ? 22.121 4.988 -25.461 1.00 81.00 81 ALA A C 1
ATOM 595 O O . ALA A 1 81 ? 22.518 6.023 -25.990 1.00 81.00 81 ALA A O 1
ATOM 596 N N . ALA A 1 82 ? 21.421 4.066 -26.131 1.00 90.31 82 ALA A N 1
ATOM 597 C CA . ALA A 1 82 ? 20.945 4.229 -27.506 1.00 90.31 82 ALA A CA 1
ATOM 598 C C . ALA A 1 82 ? 19.600 4.976 -27.600 1.00 90.31 82 ALA A C 1
ATOM 600 O O . ALA A 1 82 ? 19.168 5.328 -28.694 1.00 90.31 82 ALA A O 1
ATOM 601 N N . GLU A 1 83 ? 18.943 5.209 -26.465 1.00 90.44 83 GLU A N 1
ATOM 602 C CA . GLU A 1 83 ? 17.654 5.885 -26.342 1.00 90.44 83 GLU A CA 1
ATOM 603 C C . GLU A 1 83 ? 17.797 7.075 -25.380 1.00 90.44 83 GLU A C 1
ATOM 605 O O . GLU A 1 83 ? 18.810 7.231 -24.700 1.00 90.44 83 GLU A O 1
ATOM 610 N N . GLN A 1 84 ? 16.798 7.955 -25.315 1.00 93.00 84 GLN A N 1
ATOM 611 C CA . GLN A 1 84 ? 16.795 9.014 -24.307 1.00 93.00 84 GLN A CA 1
ATOM 612 C C . GLN A 1 84 ? 16.418 8.398 -22.948 1.00 93.00 84 GLN A C 1
ATOM 614 O O . GLN A 1 84 ? 15.282 7.938 -22.813 1.00 93.00 84 GLN A O 1
ATOM 619 N N . PRO A 1 85 ? 17.303 8.398 -21.933 1.00 94.81 85 PRO A N 1
ATOM 620 C CA . PRO A 1 85 ? 16.943 7.899 -20.614 1.00 94.81 85 PRO A CA 1
ATOM 621 C C . PRO A 1 85 ? 15.859 8.777 -19.983 1.00 94.81 85 PRO A C 1
ATOM 623 O O . PRO A 1 85 ? 15.936 10.011 -20.037 1.00 94.81 85 PRO A O 1
ATOM 626 N N . VAL A 1 86 ? 14.880 8.134 -19.351 1.00 94.50 86 VAL A N 1
ATOM 627 C CA . VAL A 1 86 ? 13.812 8.771 -18.575 1.00 94.50 86 VAL A CA 1
ATOM 628 C C . VAL A 1 86 ? 13.705 8.125 -17.199 1.00 94.50 86 VAL A C 1
ATOM 630 O O . VAL A 1 86 ? 13.923 6.926 -17.042 1.00 94.50 86 VAL A O 1
ATOM 633 N N . THR A 1 87 ? 13.356 8.918 -16.192 1.00 95.38 87 THR A N 1
ATOM 634 C CA . THR A 1 87 ? 13.079 8.410 -14.847 1.00 95.38 87 THR A CA 1
ATOM 635 C C . THR A 1 87 ? 11.574 8.282 -14.666 1.00 95.38 87 THR A C 1
ATOM 637 O O . THR A 1 87 ? 10.851 9.266 -14.806 1.00 95.38 87 THR A O 1
ATOM 640 N N . LEU A 1 88 ? 11.110 7.080 -14.338 1.00 93.94 88 LEU A N 1
ATOM 641 C CA . LEU A 1 88 ? 9.714 6.781 -14.055 1.00 93.94 88 LEU A CA 1
ATOM 642 C C . LEU A 1 88 ? 9.501 6.605 -12.550 1.00 93.94 88 LEU A C 1
ATOM 644 O O . LEU A 1 88 ? 10.145 5.761 -11.925 1.00 93.94 88 LEU A O 1
ATOM 648 N N . THR A 1 89 ? 8.548 7.353 -12.001 1.00 93.88 89 THR A N 1
ATOM 649 C CA . THR A 1 89 ? 8.068 7.230 -10.617 1.00 93.88 89 THR A CA 1
ATOM 650 C C . THR A 1 89 ? 6.570 6.965 -10.653 1.00 93.88 89 THR A C 1
ATOM 652 O O . THR A 1 89 ? 5.868 7.570 -11.465 1.00 93.88 89 THR A O 1
ATOM 655 N N . ILE A 1 90 ? 6.079 6.074 -9.792 1.00 96.00 90 ILE A N 1
ATOM 656 C CA . ILE A 1 90 ? 4.650 5.757 -9.699 1.00 96.00 90 ILE A CA 1
ATOM 657 C C . ILE A 1 90 ? 4.181 6.063 -8.282 1.00 96.00 90 ILE A C 1
ATOM 659 O O . ILE A 1 90 ? 4.805 5.645 -7.310 1.00 96.00 90 ILE A O 1
ATOM 663 N N . TYR A 1 91 ? 3.077 6.796 -8.198 1.00 97.25 91 TYR A N 1
ATOM 664 C CA . TYR A 1 91 ? 2.405 7.160 -6.961 1.00 97.25 91 TYR A CA 1
ATOM 665 C C . TYR A 1 91 ? 0.905 6.989 -7.185 1.00 97.25 91 TYR A C 1
ATOM 667 O O . TYR A 1 91 ? 0.358 7.566 -8.130 1.00 97.25 91 TYR A O 1
ATOM 675 N N . ARG A 1 92 ? 0.251 6.168 -6.366 1.00 98.19 92 ARG A N 1
ATOM 676 C CA . ARG A 1 92 ? -1.192 5.921 -6.431 1.00 98.19 92 ARG A CA 1
ATOM 677 C C . ARG A 1 92 ? -1.769 5.958 -5.029 1.00 98.19 92 ARG A C 1
ATOM 679 O O . ARG A 1 92 ? -1.253 5.316 -4.123 1.00 98.19 92 ARG A O 1
ATOM 686 N N . GLU A 1 93 ? -2.849 6.704 -4.877 1.00 98.12 93 GLU A N 1
ATOM 687 C CA . GLU A 1 93 ? -3.546 6.870 -3.610 1.00 98.12 93 GLU A CA 1
ATOM 688 C C . GLU A 1 93 ? -4.985 6.385 -3.768 1.00 98.12 93 GLU A C 1
ATOM 690 O O . GLU A 1 93 ? -5.662 6.723 -4.742 1.00 98.12 93 GLU A O 1
ATOM 695 N N . MET A 1 94 ? -5.448 5.589 -2.807 1.00 98.38 94 MET A N 1
ATOM 696 C CA . MET A 1 94 ? -6.828 5.134 -2.716 1.00 98.38 94 MET A CA 1
ATOM 697 C C . MET A 1 94 ? -7.368 5.426 -1.320 1.00 98.38 94 MET A C 1
ATOM 699 O O . MET A 1 94 ? -6.757 5.051 -0.324 1.00 98.38 94 MET A O 1
ATOM 703 N N . ILE A 1 95 ? -8.520 6.091 -1.243 1.00 98.06 95 ILE A N 1
ATOM 704 C CA . ILE A 1 95 ? -9.139 6.476 0.028 1.00 98.06 95 ILE A CA 1
ATOM 705 C C . ILE A 1 95 ? -10.404 5.647 0.245 1.00 98.06 95 ILE A C 1
ATOM 707 O O . ILE A 1 95 ? -11.340 5.695 -0.554 1.00 98.06 95 ILE A O 1
ATOM 711 N N . PHE A 1 96 ? -10.441 4.919 1.356 1.00 98.12 96 PHE A N 1
ATOM 712 C CA . PHE A 1 96 ? -11.572 4.115 1.800 1.00 98.12 96 PHE A CA 1
ATOM 713 C C . PHE A 1 96 ? -12.352 4.866 2.874 1.00 98.12 96 PHE A C 1
ATOM 715 O O . PHE A 1 96 ? -12.069 4.773 4.071 1.00 98.12 96 PHE A O 1
ATOM 722 N N . TYR A 1 97 ? -13.343 5.639 2.436 1.00 97.56 97 TYR A N 1
ATOM 723 C CA . TYR A 1 97 ? -14.154 6.451 3.338 1.00 97.56 97 TYR A CA 1
ATOM 724 C C . TYR A 1 97 ? -14.965 5.596 4.314 1.00 97.56 97 TYR A C 1
ATOM 726 O O . TYR A 1 97 ? -15.652 4.656 3.917 1.00 97.56 97 TYR A O 1
ATOM 734 N N . GLY A 1 98 ? -14.911 5.957 5.597 1.00 95.69 98 GLY A N 1
ATOM 735 C CA . GLY A 1 98 ? -15.655 5.287 6.665 1.00 95.69 98 GLY A CA 1
ATOM 736 C C . GLY A 1 98 ? -15.154 3.888 7.038 1.00 95.69 98 GLY A C 1
ATOM 737 O O . GLY A 1 98 ? -15.757 3.260 7.907 1.00 95.69 98 GLY A O 1
ATOM 738 N N . LEU A 1 99 ? -14.071 3.402 6.420 1.00 97.44 99 LEU A N 1
ATOM 739 C CA . LEU A 1 99 ? -13.418 2.151 6.800 1.00 97.44 99 LEU A CA 1
ATOM 740 C C . LEU A 1 99 ? -12.138 2.442 7.584 1.00 97.44 99 LEU A C 1
ATOM 742 O O . LEU A 1 99 ? -11.268 3.177 7.113 1.00 97.44 99 LEU A O 1
ATOM 746 N N . GLY A 1 100 ? -12.014 1.825 8.759 1.00 96.25 100 GLY A N 1
ATOM 747 C CA . GLY A 1 100 ? -10.743 1.756 9.479 1.00 96.25 100 GLY A CA 1
ATOM 748 C C . GLY A 1 100 ? -9.746 0.840 8.768 1.00 96.25 100 GLY A C 1
ATOM 749 O O . GLY A 1 100 ? -10.097 0.120 7.824 1.00 96.25 100 GLY A O 1
ATOM 750 N N . VAL A 1 101 ? -8.501 0.845 9.223 1.00 96.31 101 VAL A N 1
ATOM 751 C CA . VAL A 1 101 ? -7.383 0.162 8.570 1.00 96.31 101 VAL A CA 1
ATOM 752 C C . VAL A 1 101 ? -7.619 -1.340 8.498 1.00 96.31 101 VAL A C 1
ATOM 754 O O . VAL A 1 101 ? -7.459 -1.930 7.432 1.00 96.31 101 VAL A O 1
ATOM 757 N N . GLN A 1 102 ? -8.082 -1.960 9.585 1.00 95.75 102 GLN A N 1
ATOM 758 C CA . GLN A 1 102 ? -8.360 -3.399 9.604 1.00 95.75 102 GLN A CA 1
ATOM 759 C C . GLN A 1 102 ? -9.451 -3.786 8.592 1.00 95.75 102 GLN A C 1
ATOM 761 O O . GLN A 1 102 ? -9.267 -4.710 7.803 1.00 95.75 102 GLN A O 1
ATOM 766 N N . ALA A 1 103 ? -10.557 -3.036 8.555 1.00 97.12 103 ALA A N 1
ATOM 767 C CA . ALA A 1 103 ? -11.637 -3.273 7.597 1.00 97.12 103 ALA A CA 1
ATOM 768 C C . ALA A 1 103 ? -11.186 -3.024 6.148 1.00 97.12 103 ALA A C 1
ATOM 770 O O . ALA A 1 103 ? -11.611 -3.726 5.234 1.00 97.12 103 ALA A O 1
ATOM 771 N N . THR A 1 104 ? -10.298 -2.053 5.932 1.00 98.38 104 THR A N 1
ATOM 772 C CA . THR A 1 104 ? -9.708 -1.769 4.618 1.00 98.38 104 THR A CA 1
ATOM 773 C C . THR A 1 104 ? -8.816 -2.915 4.141 1.00 98.38 104 THR A C 1
ATOM 775 O O . THR A 1 104 ? -8.892 -3.301 2.977 1.00 98.38 104 THR A O 1
ATOM 778 N N . ARG A 1 105 ? -8.015 -3.510 5.035 1.00 97.81 105 ARG A N 1
ATOM 779 C CA . ARG A 1 105 ? -7.191 -4.692 4.730 1.00 97.81 105 ARG A CA 1
ATOM 780 C C . ARG A 1 105 ? -8.054 -5.883 4.315 1.00 97.81 105 ARG A C 1
ATOM 782 O O . ARG A 1 105 ? -7.808 -6.495 3.279 1.00 97.81 105 ARG A O 1
ATOM 789 N N . GLU A 1 106 ? -9.108 -6.159 5.079 1.00 97.88 106 GLU A N 1
ATOM 790 C CA . GLU A 1 106 ? -10.080 -7.213 4.764 1.00 97.88 106 GLU A CA 1
ATOM 791 C C . GLU A 1 106 ? -10.794 -6.951 3.431 1.00 97.88 106 GLU A C 1
ATOM 793 O O . GLU A 1 106 ? -10.948 -7.867 2.621 1.00 97.88 106 GLU A O 1
ATOM 798 N N . PHE A 1 107 ? -11.172 -5.697 3.165 1.00 98.44 107 PHE A N 1
ATOM 799 C CA . PHE A 1 107 ? -11.780 -5.296 1.899 1.00 98.44 107 PHE A CA 1
ATOM 800 C C . PHE A 1 107 ? -10.837 -5.551 0.716 1.00 98.44 107 PHE A C 1
ATOM 802 O O . PHE A 1 107 ? -11.232 -6.202 -0.249 1.00 98.44 107 PHE A O 1
ATOM 809 N N . LEU A 1 108 ? -9.582 -5.099 0.793 1.00 98.25 108 LEU A N 1
ATOM 810 C CA . LEU A 1 108 ? -8.585 -5.311 -0.261 1.00 98.25 108 LEU A CA 1
ATOM 811 C C . LEU A 1 108 ? -8.282 -6.799 -0.494 1.00 98.25 108 LEU A C 1
ATOM 813 O O . LEU A 1 108 ? -8.071 -7.210 -1.634 1.00 98.25 108 LEU A O 1
ATOM 817 N N . ALA A 1 109 ? -8.295 -7.620 0.560 1.00 97.12 109 ALA A N 1
ATOM 818 C CA . ALA A 1 109 ? -8.129 -9.067 0.442 1.00 97.12 109 ALA A CA 1
ATOM 819 C C . ALA A 1 109 ? -9.324 -9.748 -0.255 1.00 97.12 109 ALA A C 1
ATOM 821 O O . ALA A 1 109 ? -9.140 -10.731 -0.973 1.00 97.12 109 ALA A O 1
ATOM 822 N N . ALA A 1 110 ? -10.541 -9.232 -0.061 1.00 97.81 110 ALA A N 1
ATOM 823 C CA . ALA A 1 110 ? -11.759 -9.769 -0.665 1.00 97.81 110 ALA A CA 1
ATOM 824 C C . ALA A 1 110 ? -12.021 -9.255 -2.096 1.00 97.81 110 ALA A C 1
ATOM 826 O O . ALA A 1 110 ? -12.690 -9.934 -2.878 1.00 97.81 110 ALA A O 1
ATOM 827 N N . HIS A 1 111 ? -11.504 -8.074 -2.442 1.00 97.25 111 HIS A N 1
ATOM 828 C CA . HIS A 1 111 ? -11.786 -7.361 -3.690 1.00 97.25 111 HIS A CA 1
ATOM 829 C C . HIS A 1 111 ? -10.499 -7.085 -4.478 1.00 97.25 111 HIS A C 1
ATOM 831 O O . HIS A 1 111 ? -9.943 -5.985 -4.460 1.00 97.25 111 HIS A O 1
ATOM 837 N N . ALA A 1 112 ? -10.013 -8.117 -5.176 1.00 96.25 112 ALA A N 1
ATOM 838 C CA . ALA A 1 112 ? -8.737 -8.075 -5.894 1.00 96.25 112 ALA A CA 1
ATOM 839 C C . ALA A 1 112 ? -8.671 -6.990 -6.986 1.00 96.25 112 ALA A C 1
ATOM 841 O O . ALA A 1 112 ? -7.591 -6.485 -7.275 1.00 96.25 112 ALA A O 1
ATOM 842 N N . ASP A 1 113 ? -9.804 -6.604 -7.570 1.00 97.19 113 ASP A N 1
ATOM 843 C CA . ASP A 1 113 ? -9.901 -5.535 -8.565 1.00 97.19 113 ASP A CA 1
ATOM 844 C C . ASP A 1 113 ? -9.444 -4.179 -8.008 1.00 97.19 113 ASP A C 1
ATOM 846 O O . ASP A 1 113 ? -8.678 -3.474 -8.662 1.00 97.19 113 ASP A O 1
ATOM 850 N N . TYR A 1 114 ? -9.802 -3.847 -6.766 1.00 98.00 114 TYR A N 1
ATOM 851 C CA . TYR A 1 114 ? -9.348 -2.610 -6.121 1.00 98.00 114 TYR A CA 1
ATOM 852 C C . TYR A 1 114 ? -7.839 -2.613 -5.881 1.00 98.00 114 TYR A C 1
ATOM 854 O O . TYR A 1 114 ? -7.168 -1.604 -6.097 1.00 98.00 114 TYR A O 1
ATOM 862 N N . TYR A 1 115 ? -7.288 -3.754 -5.469 1.00 97.94 115 TYR A N 1
ATOM 863 C CA . TYR A 1 115 ? -5.847 -3.890 -5.297 1.00 97.94 115 TYR A CA 1
ATOM 864 C C . TYR A 1 115 ? -5.096 -3.752 -6.632 1.00 97.94 115 TYR A C 1
ATOM 866 O O . TYR A 1 115 ? -4.092 -3.046 -6.700 1.00 97.94 115 TYR A O 1
ATOM 874 N N . GLN A 1 116 ? -5.611 -4.347 -7.711 1.00 97.75 116 GLN A N 1
ATOM 875 C CA . GLN A 1 116 ? -5.030 -4.231 -9.053 1.00 97.75 116 GLN A CA 1
ATOM 876 C C . GLN A 1 116 ? -5.047 -2.792 -9.573 1.00 97.75 116 GLN A C 1
ATOM 878 O O . GLN A 1 116 ? -4.063 -2.337 -10.157 1.00 97.75 116 GLN A O 1
ATOM 883 N N . GLU A 1 117 ? -6.121 -2.042 -9.315 1.00 97.81 117 GLU A N 1
ATOM 884 C CA . GLU A 1 117 ? -6.169 -0.609 -9.615 1.00 97.81 117 GLU A CA 1
ATOM 885 C C . GLU A 1 117 ? -5.178 0.192 -8.759 1.00 97.81 117 GLU A C 1
ATOM 887 O O . GLU A 1 117 ? -4.534 1.119 -9.257 1.00 97.81 117 GLU A O 1
ATOM 892 N N . LEU A 1 118 ? -4.984 -0.180 -7.490 1.00 97.75 118 LEU A N 1
ATOM 893 C CA . LEU A 1 118 ? -3.995 0.460 -6.622 1.00 97.75 118 LEU A CA 1
ATOM 894 C C . LEU A 1 118 ? -2.558 0.241 -7.122 1.00 97.75 118 LEU A C 1
ATOM 896 O O . LEU A 1 118 ? -1.788 1.196 -7.129 1.00 97.75 118 LEU A O 1
ATOM 900 N N . VAL A 1 119 ? -2.183 -0.968 -7.551 1.00 96.88 119 VAL A N 1
ATOM 901 C CA . VAL A 1 119 ? -0.804 -1.258 -8.007 1.00 96.88 119 VAL A CA 1
ATOM 902 C C . VAL A 1 119 ? -0.585 -0.979 -9.497 1.00 96.88 119 VAL A C 1
ATOM 904 O O . VAL A 1 119 ? 0.533 -0.709 -9.933 1.00 96.88 119 VAL A O 1
ATOM 907 N N . GLY A 1 120 ? -1.656 -0.962 -10.290 1.00 96.31 120 GLY A N 1
ATOM 908 C CA . GLY A 1 120 ? -1.637 -0.611 -11.708 1.00 96.31 120 GLY A CA 1
ATOM 909 C C . GLY A 1 120 ? -1.324 -1.733 -12.679 1.00 96.31 120 GLY A C 1
ATOM 910 O O . GLY A 1 120 ? -0.984 -1.449 -13.829 1.00 96.31 120 GLY A O 1
ATOM 911 N N . TYR A 1 121 ? -1.435 -2.979 -12.239 1.00 94.56 121 TYR A N 1
ATOM 912 C CA . TYR A 1 121 ? -1.269 -4.159 -13.074 1.00 94.56 121 TYR A CA 1
ATOM 913 C C . TYR A 1 121 ? -2.089 -5.328 -12.512 1.00 94.56 121 TYR A C 1
ATOM 915 O O . TYR A 1 121 ? -2.397 -5.346 -11.319 1.00 94.56 121 TYR A O 1
ATOM 923 N N . PRO A 1 122 ? -2.450 -6.315 -13.350 1.00 95.56 122 PRO A N 1
ATOM 924 C CA . PRO A 1 122 ? -3.087 -7.532 -12.872 1.00 95.56 122 PRO A CA 1
ATOM 925 C C . PRO A 1 122 ? -2.142 -8.313 -11.957 1.00 95.56 122 PRO A C 1
ATOM 927 O O . PRO A 1 122 ? -1.039 -8.673 -12.367 1.00 95.56 122 PRO A O 1
ATOM 930 N N . ASP A 1 123 ? -2.610 -8.614 -10.753 1.00 94.31 123 ASP A N 1
ATOM 931 C CA . ASP A 1 123 ? -1.927 -9.461 -9.783 1.00 94.31 123 ASP A CA 1
ATOM 932 C C . ASP A 1 123 ? -2.869 -10.615 -9.393 1.00 94.31 123 ASP A C 1
ATOM 934 O O . ASP A 1 123 ? -3.934 -10.359 -8.815 1.00 94.31 123 ASP A O 1
ATOM 938 N N . PRO A 1 124 ? -2.544 -11.870 -9.760 1.00 93.62 124 PRO A N 1
ATOM 939 C CA . PRO A 1 124 ? -3.363 -13.029 -9.424 1.00 93.62 124 PRO A CA 1
ATOM 940 C C . PRO A 1 124 ? -3.268 -13.438 -7.947 1.00 93.62 124 PRO A C 1
ATOM 942 O O . PRO A 1 124 ? -4.154 -14.148 -7.475 1.00 93.62 124 PRO A O 1
ATOM 945 N N . GLU A 1 125 ? -2.218 -13.033 -7.229 1.00 94.75 125 GLU A N 1
ATOM 946 C CA . GLU A 1 125 ? -2.043 -13.335 -5.803 1.00 94.75 125 GLU A CA 1
ATOM 947 C C . GLU A 1 125 ? -2.804 -12.335 -4.917 1.00 94.75 125 GLU A C 1
ATOM 949 O O . GLU A 1 125 ? -3.209 -12.664 -3.798 1.00 94.75 125 GLU A O 1
ATOM 954 N N . GLY A 1 126 ? -3.074 -11.140 -5.450 1.00 96.31 126 GLY A N 1
ATOM 955 C CA . GLY A 1 126 ? -3.889 -10.113 -4.810 1.00 96.31 126 GLY A CA 1
ATOM 956 C C . GLY A 1 126 ? -3.222 -9.494 -3.579 1.00 96.31 126 GLY A C 1
ATOM 957 O O . GLY A 1 126 ? -2.007 -9.519 -3.419 1.00 96.31 126 GLY A O 1
ATOM 958 N N . PHE A 1 127 ? -4.026 -8.922 -2.678 1.00 98.06 127 PHE A N 1
ATOM 959 C CA . PHE A 1 127 ? -3.496 -8.203 -1.514 1.00 98.06 127 PHE A CA 1
ATOM 960 C C . PHE A 1 127 ? -2.952 -9.122 -0.404 1.00 98.06 127 PHE A C 1
ATOM 962 O O . PHE A 1 127 ? -2.171 -8.678 0.432 1.00 98.06 127 PHE A O 1
ATOM 969 N N . GLY A 1 128 ? -3.334 -10.404 -0.384 1.00 97.75 128 GLY A N 1
ATOM 970 C CA . GLY A 1 128 ? -3.023 -11.334 0.710 1.00 97.75 128 GLY A CA 1
ATOM 971 C C . GLY A 1 128 ? -1.531 -11.439 1.073 1.00 97.75 128 GLY A C 1
ATOM 972 O O . GLY A 1 128 ? -1.199 -11.316 2.253 1.00 97.75 128 GLY A O 1
ATOM 973 N N . PRO A 1 129 ? -0.610 -11.624 0.107 1.00 97.56 129 PRO A N 1
ATOM 974 C CA . PRO A 1 129 ? 0.823 -11.651 0.396 1.00 97.56 129 PRO A CA 1
ATOM 975 C C . PRO A 1 129 ? 1.346 -10.349 1.009 1.00 97.56 129 PRO A C 1
ATOM 977 O O . PRO A 1 129 ? 2.178 -10.398 1.912 1.00 97.56 129 PRO A O 1
ATOM 980 N N . VAL A 1 130 ? 0.854 -9.192 0.549 1.00 97.62 130 VAL A N 1
ATOM 981 C CA . VAL A 1 130 ? 1.208 -7.889 1.135 1.00 97.62 130 VAL A CA 1
ATOM 982 C C . VAL A 1 130 ? 0.699 -7.818 2.567 1.00 97.62 130 VAL A C 1
ATOM 984 O O . VAL A 1 130 ? 1.461 -7.496 3.471 1.00 97.62 130 VAL A O 1
ATOM 987 N N . ASP A 1 131 ? -0.567 -8.172 2.779 1.00 97.88 131 ASP A N 1
ATOM 988 C CA . ASP A 1 131 ? -1.226 -8.138 4.079 1.00 97.88 131 ASP A CA 1
ATOM 989 C C . ASP A 1 131 ? -0.458 -8.918 5.156 1.00 97.88 131 ASP A C 1
ATOM 991 O O . ASP A 1 131 ? -0.276 -8.442 6.279 1.00 97.88 131 ASP A O 1
ATOM 995 N N . ALA A 1 132 ? 0.061 -10.089 4.783 1.00 97.75 132 ALA A N 1
ATOM 996 C CA . ALA A 1 132 ? 0.811 -10.974 5.667 1.00 97.75 132 ALA A CA 1
ATOM 997 C C . ALA A 1 132 ? 2.118 -10.363 6.208 1.00 97.75 132 ALA A C 1
ATOM 999 O O . ALA A 1 132 ? 2.614 -10.816 7.240 1.00 97.75 132 ALA A O 1
ATOM 1000 N N . VAL A 1 133 ? 2.673 -9.350 5.533 1.00 97.75 133 VAL A N 1
ATOM 1001 C CA . VAL A 1 133 ? 3.934 -8.693 5.914 1.00 97.75 133 VAL A CA 1
ATOM 1002 C C . VAL A 1 133 ? 3.748 -7.253 6.401 1.00 97.75 133 VAL A C 1
ATOM 1004 O O . VAL A 1 133 ? 4.733 -6.543 6.604 1.00 97.75 133 VAL A O 1
ATOM 1007 N N . LEU A 1 134 ? 2.510 -6.797 6.611 1.00 97.00 134 LEU A N 1
ATOM 1008 C CA . LEU A 1 134 ? 2.237 -5.485 7.198 1.00 97.00 134 LEU A CA 1
ATOM 1009 C C . LEU A 1 134 ? 2.235 -5.545 8.729 1.00 97.00 134 LEU A C 1
ATOM 1011 O O . LEU A 1 134 ? 1.626 -6.427 9.335 1.00 97.00 134 LEU A O 1
ATOM 1015 N N . SER A 1 135 ? 2.850 -4.545 9.356 1.00 95.94 135 SER A N 1
ATOM 1016 C CA . SER A 1 135 ? 2.736 -4.288 10.793 1.00 95.94 135 SER A CA 1
ATOM 1017 C C . SER A 1 135 ? 2.164 -2.901 11.025 1.00 95.94 135 SER A C 1
ATOM 1019 O O . SER A 1 135 ? 2.562 -1.948 10.357 1.00 95.94 135 SER A O 1
ATOM 1021 N N . CYS A 1 136 ? 1.249 -2.801 11.987 1.00 94.56 136 CYS A N 1
ATOM 1022 C CA . CYS A 1 136 ? 0.540 -1.570 12.306 1.00 94.56 136 CYS A CA 1
ATOM 1023 C C . CYS A 1 136 ? 0.982 -1.035 13.664 1.00 94.56 136 CYS A C 1
ATOM 1025 O O . CYS A 1 136 ? 1.149 -1.798 14.619 1.00 94.56 136 CYS A O 1
ATOM 1027 N N . SER A 1 137 ? 1.153 0.275 13.749 1.00 92.12 137 SER A N 1
ATOM 1028 C CA . SER A 1 137 ? 1.459 0.975 14.988 1.00 92.12 137 SER A CA 1
ATOM 1029 C C . SER A 1 137 ? 0.571 2.197 15.129 1.00 92.12 137 SER A C 1
ATOM 1031 O O . SER A 1 137 ? 0.370 2.934 14.165 1.00 92.12 137 SER A O 1
ATOM 1033 N N . ALA A 1 138 ? 0.098 2.417 16.353 1.00 85.00 13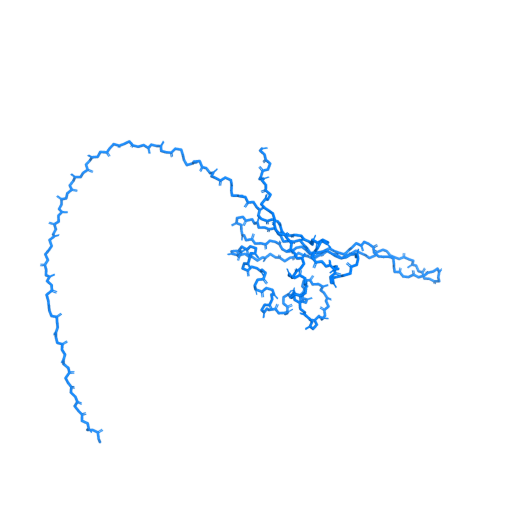8 ALA A N 1
ATOM 1034 C CA . ALA A 1 138 ? -0.536 3.658 16.749 1.00 85.00 138 ALA A CA 1
ATOM 1035 C C . ALA A 1 138 ? 0.505 4.785 16.686 1.00 85.00 138 ALA A C 1
ATOM 1037 O O . ALA A 1 138 ? 1.370 4.891 17.559 1.00 85.00 138 ALA A O 1
ATOM 1038 N N . GLU A 1 139 ? 0.433 5.616 15.653 1.00 73.06 139 GLU A N 1
ATOM 1039 C CA . GLU A 1 139 ? 1.163 6.872 15.601 1.00 73.06 139 GLU A CA 1
ATOM 1040 C C . GLU A 1 139 ? 0.473 7.830 16.582 1.00 73.06 139 GLU A C 1
ATOM 1042 O O . GLU A 1 139 ? -0.714 8.161 16.456 1.00 73.06 139 GLU A O 1
ATOM 1047 N N . SER A 1 140 ? 1.207 8.245 17.614 1.00 61.59 140 SER A N 1
ATOM 1048 C CA . SER A 1 140 ? 0.717 9.269 18.533 1.00 61.59 140 SER A CA 1
ATOM 1049 C C . SER A 1 140 ? 0.629 10.590 17.764 1.00 61.59 140 SER A C 1
ATOM 1051 O O . SER A 1 140 ? 1.655 11.027 17.235 1.00 61.59 140 SER A O 1
ATOM 1053 N N . PRO A 1 141 ? -0.537 11.258 17.700 1.00 59.62 141 PRO A N 1
ATOM 1054 C CA . PRO A 1 141 ? -0.625 12.563 17.063 1.00 59.62 141 PRO A CA 1
ATOM 1055 C C . PRO A 1 141 ? 0.342 13.525 17.764 1.00 59.62 141 PRO A C 1
ATOM 1057 O O . PRO A 1 141 ? 0.296 13.678 18.987 1.00 59.62 141 PRO A O 1
ATOM 1060 N N . LEU A 1 142 ? 1.261 14.117 16.993 1.00 57.47 142 LEU A N 1
ATOM 1061 C CA . LEU A 1 142 ? 2.209 15.105 17.509 1.00 57.47 142 LEU A CA 1
ATOM 1062 C C . LEU A 1 142 ? 1.428 16.259 18.180 1.00 57.47 142 LEU A C 1
ATOM 1064 O O . LEU A 1 142 ? 0.417 16.687 17.617 1.00 57.47 142 LEU A O 1
ATOM 1068 N N . PRO A 1 143 ? 1.849 16.719 19.376 1.00 51.88 143 PRO A N 1
ATOM 1069 C CA . PRO A 1 143 ? 1.147 17.747 20.148 1.00 51.88 143 PRO A CA 1
ATOM 1070 C C . PRO A 1 143 ? 1.159 19.133 19.493 1.00 51.88 143 PRO A C 1
ATOM 1072 O O . PRO A 1 143 ? 2.126 19.445 18.758 1.00 51.88 143 PRO A O 1
#

Secondary structure (DSSP, 8-state):
-----------------------------------PPEEEEEE-GGG---TT-TTEEEEEEEETTEEEEEEEEEEEEES-TTS--EEEEEEEEEEEET--HHHHHHHHHH-HHHHHHHHTS--SSTTHHHHTTEEEEEEPPP-

Radius of gyration: 27.79 Å; chains: 1; bounding box: 82×49×67 Å

pLDDT: mean 82.26, std 20.99, range [38.44, 98.44]